Protein AF-X6L963-F1 (afdb_monomer_lite)

InterPro domains:
  IPR007111 NACHT nucleoside triphosphatase [PF05729] (1-92)
  IPR027417 P-loop containing nucleoside triphosphate hydrolase [G3DSA:3.40.50.300] (1-114)

Organism: Reticulomyxa filosa (NCBI:txid46433)

Radius of gyration: 14.45 Å; chains: 1; bounding box: 36×27×39 Å

Secondary structure (DSSP, 8-state):
------TTSSHHHHHHHHHHHHHHHHHH-TTSPEEEEEEHHHH--GGGGGGHHHHHHHTTT--HHHHHHHHHHS-EEEEEE--GGGHHHHHHS--S--SHHHHTTGGGSSEEE-

Structure (mmCIF, N/CA/C/O backbone):
data_AF-X6L963-F1
#
_entry.id   AF-X6L963-F1
#
loop_
_atom_site.group_PDB
_atom_site.id
_atom_site.type_symbol
_atom_site.label_atom_id
_atom_site.label_alt_id
_atom_site.label_comp_id
_atom_site.label_asym_id
_atom_site.label_entity_id
_atom_site.label_seq_id
_atom_site.pdbx_PDB_ins_code
_atom_site.Cartn_x
_atom_site.Cartn_y
_atom_site.Cartn_z
_atom_site.occupancy
_atom_site.B_iso_or_equiv
_atom_site.auth_seq_id
_atom_site.auth_comp_id
_ato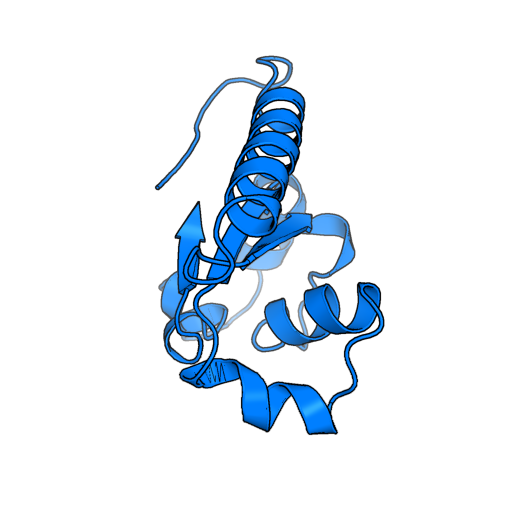m_site.auth_asym_id
_atom_site.auth_atom_id
_atom_site.pdbx_PDB_model_num
ATOM 1 N N . MET A 1 1 ? -6.673 -6.002 -6.010 1.00 88.75 1 MET A N 1
ATOM 2 C CA . MET A 1 1 ? -7.136 -5.454 -7.308 1.00 88.75 1 MET A CA 1
ATOM 3 C C . MET A 1 1 ? -5.895 -5.059 -8.092 1.00 88.75 1 MET A C 1
ATOM 5 O O . MET A 1 1 ? -4.866 -4.908 -7.462 1.00 88.75 1 MET A O 1
ATOM 9 N N . ILE A 1 2 ? -5.939 -4.971 -9.422 1.00 91.94 2 ILE A N 1
ATOM 10 C CA . ILE A 1 2 ? -4.814 -4.440 -10.206 1.00 91.94 2 ILE A CA 1
ATOM 11 C C . ILE A 1 2 ? -5.379 -3.383 -11.146 1.00 91.94 2 ILE A C 1
ATOM 13 O O . ILE A 1 2 ? -6.318 -3.663 -11.891 1.00 91.94 2 ILE A O 1
ATOM 17 N N . ILE A 1 3 ? -4.812 -2.178 -11.108 1.00 92.94 3 ILE A N 1
ATOM 18 C CA . ILE A 1 3 ? -5.185 -1.076 -11.998 1.00 92.94 3 ILE A CA 1
ATOM 19 C C . ILE A 1 3 ? -4.127 -0.964 -13.091 1.00 92.94 3 ILE A C 1
ATOM 21 O O . ILE A 1 3 ? -2.974 -0.627 -12.831 1.00 92.94 3 ILE A O 1
ATOM 25 N N . GLN A 1 4 ? -4.525 -1.226 -14.332 1.00 92.62 4 GLN A N 1
ATOM 26 C CA . GLN A 1 4 ? -3.644 -1.156 -15.494 1.00 92.62 4 GLN A CA 1
ATOM 27 C C . GLN A 1 4 ? -4.085 -0.051 -16.448 1.00 92.62 4 GLN A C 1
ATOM 29 O O . GLN A 1 4 ? -5.248 0.336 -16.509 1.00 92.62 4 GLN A O 1
ATOM 34 N N . GLY A 1 5 ? -3.131 0.478 -17.203 1.00 92.19 5 GLY A N 1
ATOM 35 C CA . GLY A 1 5 ? -3.365 1.566 -18.142 1.00 92.19 5 GLY A CA 1
ATOM 36 C C . GLY A 1 5 ? -2.051 2.077 -18.709 1.00 92.19 5 GLY A C 1
ATOM 37 O O . GLY A 1 5 ? -0.986 1.841 -18.135 1.00 92.19 5 GLY A O 1
ATOM 38 N N . LYS A 1 6 ? -2.112 2.794 -19.829 1.00 92.88 6 LYS A N 1
ATOM 39 C CA . LYS A 1 6 ? -0.925 3.395 -20.454 1.00 92.88 6 LYS A CA 1
ATOM 40 C C . LYS A 1 6 ? -0.347 4.520 -19.583 1.00 92.88 6 LYS A C 1
ATOM 42 O O . LYS A 1 6 ? -0.996 5.008 -18.651 1.00 92.88 6 LYS A O 1
ATOM 47 N N . SER A 1 7 ? 0.888 4.930 -19.863 1.00 88.69 7 SER A N 1
ATOM 48 C CA . SER A 1 7 ? 1.420 6.168 -19.281 1.00 88.69 7 SER A CA 1
ATOM 49 C C . SER A 1 7 ? 0.506 7.345 -19.648 1.00 88.69 7 SER A C 1
ATOM 51 O O . SER A 1 7 ? -0.074 7.367 -20.733 1.00 88.69 7 SER A O 1
ATOM 53 N N . GLY A 1 8 ? 0.298 8.272 -18.713 1.00 91.38 8 GLY A N 1
ATOM 54 C CA . GLY A 1 8 ? -0.616 9.406 -18.893 1.00 91.38 8 GLY A CA 1
ATOM 55 C C . GLY A 1 8 ? -2.115 9.084 -18.798 1.00 91.38 8 GLY A C 1
ATOM 56 O O . GLY A 1 8 ? -2.920 10.005 -18.843 1.00 91.38 8 GLY A O 1
ATOM 57 N N . SER A 1 9 ? -2.530 7.827 -18.584 1.00 94.50 9 SER A N 1
ATOM 58 C CA . SER A 1 9 ? -3.960 7.460 -18.508 1.00 94.50 9 SER A CA 1
ATOM 59 C C . SER A 1 9 ? -4.667 7.874 -17.206 1.00 94.50 9 SER A C 1
ATOM 61 O O . SER A 1 9 ? -5.773 7.416 -16.938 1.00 94.50 9 SER A O 1
ATOM 63 N N . GLY A 1 10 ? -4.016 8.664 -16.349 1.00 94.44 10 GLY A N 1
ATOM 64 C CA . GLY A 1 10 ? -4.602 9.153 -15.099 1.00 94.44 10 GLY A CA 1
ATOM 65 C C . GLY A 1 10 ? -4.607 8.170 -13.922 1.00 94.44 10 GLY A C 1
ATOM 66 O O . GLY A 1 10 ? -5.220 8.485 -12.909 1.00 94.44 10 GLY A O 1
ATOM 67 N N . LYS A 1 11 ? -3.902 7.026 -13.982 1.00 94.19 11 LYS A N 1
ATOM 68 C CA . LYS A 1 11 ? -3.870 6.026 -12.882 1.00 94.19 11 LYS A CA 1
ATOM 69 C C . LYS A 1 11 ? -3.534 6.643 -11.521 1.00 94.19 11 LYS A C 1
ATOM 71 O O . LYS A 1 11 ? -4.243 6.424 -10.549 1.00 94.19 11 LYS A O 1
ATOM 76 N N . ARG A 1 12 ? -2.497 7.486 -11.474 1.00 92.81 12 ARG A N 1
ATOM 77 C CA . ARG A 1 12 ? -2.082 8.187 -10.251 1.00 92.81 12 ARG A CA 1
ATOM 78 C C . ARG A 1 12 ? -3.177 9.118 -9.717 1.00 92.81 12 ARG A C 1
ATOM 80 O O . ARG A 1 12 ? -3.397 9.158 -8.513 1.00 92.81 12 ARG A O 1
ATOM 87 N N . ILE A 1 13 ? -3.877 9.833 -10.603 1.00 95.31 13 ILE A N 1
ATOM 88 C CA . ILE A 1 13 ? -4.994 10.721 -10.238 1.00 95.31 13 ILE A CA 1
ATOM 89 C C . ILE A 1 13 ? -6.155 9.893 -9.683 1.00 95.31 13 ILE A C 1
ATOM 91 O O . ILE A 1 13 ? -6.690 10.220 -8.629 1.00 95.31 13 ILE A O 1
ATOM 95 N N . PHE A 1 14 ? -6.487 8.779 -10.339 1.00 95.75 14 PHE A N 1
ATOM 96 C CA . PHE A 1 14 ? -7.499 7.846 -9.857 1.00 95.75 14 PHE A CA 1
ATOM 97 C C . PHE A 1 14 ? -7.153 7.301 -8.465 1.00 95.75 14 PHE A C 1
ATOM 99 O O . PHE A 1 14 ? -7.987 7.365 -7.569 1.00 95.75 14 PHE A O 1
ATOM 106 N N . CYS A 1 15 ? -5.922 6.829 -8.247 1.00 95.75 15 CYS A N 1
ATOM 107 C CA . CYS A 1 15 ? -5.493 6.306 -6.947 1.00 95.75 15 CYS A CA 1
ATOM 108 C C . CYS A 1 15 ? -5.550 7.368 -5.835 1.00 95.75 15 CYS A C 1
ATOM 110 O O . CYS A 1 15 ? -5.870 7.033 -4.698 1.00 95.75 15 CYS A O 1
ATOM 112 N N . ARG A 1 16 ? -5.283 8.643 -6.151 1.00 95.75 16 ARG A N 1
ATOM 113 C CA . ARG A 1 16 ? -5.437 9.759 -5.202 1.00 95.75 16 ARG A CA 1
ATOM 114 C C . ARG A 1 16 ? -6.893 10.049 -4.874 1.00 95.75 16 ARG A C 1
ATOM 116 O O . ARG A 1 16 ? -7.244 10.133 -3.705 1.00 95.75 16 ARG A O 1
ATOM 123 N N . HIS A 1 17 ? -7.743 10.114 -5.890 1.00 96.94 17 HIS A N 1
ATOM 124 C CA . HIS A 1 17 ? -9.173 10.301 -5.681 1.00 96.94 17 HIS A CA 1
ATOM 125 C C . HIS A 1 17 ? -9.802 9.132 -4.900 1.00 96.94 17 HIS A C 1
ATOM 127 O O . HIS A 1 17 ? -10.673 9.327 -4.050 1.00 96.94 17 HIS A O 1
ATOM 133 N N . LEU A 1 18 ? -9.326 7.907 -5.144 1.00 96.69 18 LEU A N 1
ATOM 134 C CA . LEU A 1 18 ? -9.710 6.718 -4.390 1.00 96.69 18 LEU A CA 1
ATOM 135 C C . LEU A 1 18 ? -9.270 6.815 -2.922 1.00 96.69 18 LEU A C 1
ATOM 137 O O . LEU A 1 18 ? -10.075 6.526 -2.041 1.00 96.69 18 LEU A O 1
ATOM 141 N N . GLU A 1 19 ? -8.028 7.237 -2.653 1.00 96.31 19 GLU A N 1
ATOM 142 C CA . GLU A 1 19 ? -7.532 7.486 -1.290 1.00 96.31 19 GLU A CA 1
ATOM 143 C C . GLU A 1 19 ? -8.440 8.481 -0.548 1.00 96.31 19 GLU A C 1
ATOM 145 O O . GLU A 1 19 ? -8.900 8.181 0.553 1.00 96.31 19 GLU A O 1
ATOM 150 N N . GLU A 1 20 ? -8.750 9.624 -1.163 1.00 97.00 20 GLU A N 1
ATOM 151 C CA . GLU A 1 20 ? -9.632 10.653 -0.591 1.00 97.00 20 GLU A CA 1
ATOM 152 C C . GLU A 1 20 ? -11.041 10.116 -0.304 1.00 97.00 20 GLU A C 1
ATOM 154 O O . GLU A 1 20 ? -11.590 10.323 0.779 1.00 97.00 20 GLU A O 1
ATOM 159 N N . THR A 1 21 ? -11.618 9.373 -1.250 1.00 96.75 21 THR A N 1
ATOM 160 C CA . THR A 1 21 ? -12.955 8.783 -1.101 1.00 96.75 21 THR A CA 1
ATOM 161 C C . THR A 1 21 ? -13.001 7.778 0.050 1.00 96.75 21 THR A C 1
ATOM 163 O O . THR A 1 21 ? -13.932 7.792 0.856 1.00 96.75 21 THR A O 1
ATOM 166 N N . LEU A 1 22 ? -11.984 6.919 0.166 1.00 96.50 22 LEU A N 1
ATOM 167 C CA . LEU A 1 22 ? -11.894 5.949 1.256 1.00 96.50 22 LEU A CA 1
ATOM 168 C C . LEU A 1 22 ? -11.695 6.633 2.613 1.00 96.50 22 LEU A C 1
ATOM 170 O O . LEU A 1 22 ? -12.278 6.186 3.599 1.00 96.50 22 LEU A O 1
ATOM 174 N N . TRP A 1 23 ? -10.936 7.732 2.669 1.00 96.38 23 TRP A N 1
ATOM 175 C CA . TRP A 1 23 ? -10.784 8.511 3.899 1.00 96.38 23 TRP A CA 1
ATOM 176 C C . TRP A 1 23 ? -12.104 9.134 4.341 1.00 96.38 23 TRP A C 1
ATOM 178 O O . TRP A 1 23 ? -12.455 9.031 5.515 1.00 96.38 23 TRP A O 1
ATOM 188 N N . ASN A 1 24 ? -12.870 9.709 3.413 1.00 96.25 24 ASN A N 1
ATOM 189 C CA . ASN A 1 24 ? -14.194 10.253 3.715 1.00 96.25 24 ASN A CA 1
ATOM 190 C C . ASN A 1 24 ? -15.134 9.170 4.267 1.00 96.25 24 ASN A C 1
ATOM 192 O O . ASN A 1 24 ? -15.843 9.403 5.243 1.00 96.25 24 ASN A O 1
ATOM 196 N N . ASN A 1 25 ? -15.095 7.962 3.698 1.00 94.88 25 ASN A N 1
ATOM 197 C CA . ASN A 1 25 ? -15.878 6.832 4.202 1.00 94.88 25 ASN A CA 1
ATOM 198 C C . ASN A 1 25 ? -15.447 6.412 5.613 1.00 94.88 25 ASN A C 1
ATOM 200 O O . ASN A 1 25 ? -16.305 6.169 6.455 1.00 94.88 25 ASN A O 1
ATOM 204 N N . TYR A 1 26 ? -14.140 6.369 5.882 1.00 94.38 26 TYR A N 1
ATOM 205 C CA . TYR A 1 26 ? -13.608 6.049 7.207 1.00 94.38 26 TYR A CA 1
ATOM 206 C C . TYR A 1 26 ? -13.986 7.088 8.271 1.00 94.38 26 TYR A C 1
ATOM 208 O O . TYR A 1 26 ? -14.318 6.730 9.397 1.00 94.38 26 TYR A O 1
ATOM 216 N N . ILE A 1 27 ? -13.972 8.378 7.921 1.00 93.44 27 ILE A N 1
ATOM 217 C CA . ILE A 1 27 ? -14.401 9.457 8.825 1.00 93.44 27 ILE A CA 1
ATOM 218 C C . ILE A 1 27 ? -15.890 9.315 9.175 1.00 93.44 27 ILE A C 1
ATOM 220 O O . ILE A 1 27 ? -16.277 9.560 10.317 1.00 93.44 27 ILE A O 1
ATOM 224 N N . ASN A 1 28 ? -16.713 8.896 8.211 1.00 93.19 28 ASN A N 1
ATOM 225 C CA . ASN A 1 28 ? -18.147 8.695 8.413 1.00 93.19 28 ASN A CA 1
ATOM 226 C C . ASN A 1 28 ? -18.473 7.416 9.205 1.00 93.19 28 ASN A C 1
ATOM 228 O O . ASN A 1 28 ? -19.444 7.396 9.959 1.00 93.19 28 ASN A O 1
ATOM 232 N N . ASP A 1 29 ? -17.680 6.354 9.042 1.00 92.81 29 ASP A N 1
ATOM 233 C CA . ASP A 1 29 ? -17.819 5.083 9.755 1.00 92.81 29 ASP A CA 1
ATOM 234 C C . ASP A 1 29 ? -16.438 4.512 10.104 1.00 92.81 29 ASP A C 1
ATOM 236 O O . ASP A 1 29 ? -15.741 3.932 9.268 1.00 92.81 29 ASP A O 1
ATOM 240 N N . SER A 1 30 ? -16.062 4.621 11.379 1.00 83.75 30 SER A N 1
ATOM 241 C CA . SER A 1 30 ? -14.754 4.185 11.881 1.00 83.75 30 SER A CA 1
ATOM 242 C C . SER A 1 30 ? -14.552 2.665 11.889 1.00 83.75 30 SER A C 1
ATOM 244 O O . SER A 1 30 ? -13.470 2.194 12.238 1.00 83.75 30 SER A O 1
ATOM 246 N N . ARG A 1 31 ? -15.566 1.875 11.501 1.00 88.50 31 ARG A N 1
ATOM 247 C CA . ARG A 1 31 ? -15.429 0.427 11.264 1.00 88.50 31 ARG A CA 1
ATOM 248 C C . ARG A 1 31 ? -14.865 0.111 9.879 1.00 88.50 31 ARG A C 1
ATOM 250 O O . ARG A 1 31 ? -14.499 -1.037 9.625 1.00 88.50 31 ARG A O 1
ATOM 257 N N . GLN A 1 32 ? -14.820 1.095 8.982 1.00 92.62 32 GLN A N 1
ATOM 258 C CA . GLN A 1 32 ? -14.250 0.936 7.650 1.00 92.62 32 GLN A CA 1
ATOM 259 C C . GLN A 1 32 ? -12.730 0.764 7.712 1.00 92.62 32 GLN A C 1
ATOM 261 O O . GLN A 1 32 ? -12.070 1.051 8.709 1.00 92.62 32 GLN A O 1
ATOM 266 N N . SER A 1 33 ? -12.161 0.274 6.617 1.00 94.75 33 SER A N 1
ATOM 267 C CA . SER A 1 33 ? -10.719 0.080 6.512 1.00 94.75 33 SER A CA 1
ATOM 268 C C . SER A 1 33 ? -9.978 1.407 6.335 1.00 94.75 33 SER A C 1
ATOM 270 O O . SER A 1 33 ? -10.406 2.255 5.554 1.00 94.75 33 SER A O 1
ATOM 272 N N . ILE A 1 34 ? -8.830 1.555 6.995 1.00 94.62 34 ILE A N 1
ATOM 273 C CA . ILE A 1 34 ? -7.961 2.727 6.874 1.00 94.62 34 ILE A CA 1
ATOM 274 C C . ILE A 1 34 ? -7.227 2.684 5.525 1.00 94.62 34 ILE A C 1
ATOM 276 O O . ILE A 1 34 ? -6.459 1.744 5.283 1.00 94.62 34 ILE A O 1
ATOM 280 N N . PRO A 1 35 ? -7.408 3.678 4.640 1.00 95.75 35 PRO A N 1
ATOM 281 C CA . PRO A 1 35 ? -6.672 3.734 3.387 1.00 95.75 35 PRO A CA 1
ATOM 282 C C . PRO A 1 35 ? -5.243 4.247 3.594 1.00 95.75 35 PRO A C 1
ATOM 284 O O . PRO A 1 35 ? -4.985 5.215 4.310 1.00 95.75 35 PRO A O 1
ATOM 287 N N . VAL A 1 36 ? -4.290 3.609 2.919 1.00 95.44 36 VAL A N 1
ATOM 288 C CA . VAL A 1 36 ? -2.873 3.977 2.946 1.00 95.44 36 VAL A CA 1
ATOM 289 C C . VAL A 1 36 ? -2.361 3.994 1.514 1.00 95.44 36 VAL A C 1
ATOM 291 O O . VAL A 1 36 ? -2.178 2.946 0.895 1.00 95.44 36 VAL A O 1
ATOM 294 N N . TYR A 1 37 ? -2.105 5.189 0.985 1.00 95.88 37 TYR A N 1
ATOM 295 C CA . TYR A 1 37 ? -1.400 5.336 -0.285 1.00 95.88 37 TYR A CA 1
ATOM 296 C C . TYR A 1 37 ? 0.099 5.096 -0.111 1.00 95.88 37 TYR A C 1
ATOM 298 O O . TYR A 1 37 ? 0.757 5.754 0.703 1.00 95.88 37 TYR A O 1
ATOM 306 N N . ILE A 1 38 ? 0.631 4.178 -0.914 1.00 95.56 38 ILE A N 1
ATOM 307 C CA . ILE A 1 38 ? 2.027 3.749 -0.917 1.00 95.56 38 ILE A CA 1
ATOM 308 C C . ILE A 1 38 ? 2.579 3.972 -2.322 1.00 95.56 38 ILE A C 1
ATOM 310 O O . ILE A 1 38 ? 2.133 3.358 -3.285 1.00 95.56 38 ILE A O 1
ATOM 314 N N . SER A 1 39 ? 3.555 4.870 -2.445 1.00 93.94 39 SER A N 1
ATOM 315 C CA . SER A 1 39 ? 4.276 5.098 -3.701 1.00 93.94 39 SER A CA 1
ATOM 316 C C . SER A 1 39 ? 5.570 4.304 -3.665 1.00 93.94 39 SER A C 1
ATOM 318 O O . SER A 1 39 ? 6.459 4.648 -2.882 1.00 93.94 39 SER A O 1
ATOM 320 N N . PHE A 1 40 ? 5.681 3.268 -4.497 1.00 93.81 40 PHE A N 1
ATOM 321 C CA . PHE A 1 40 ? 6.856 2.393 -4.535 1.00 93.81 40 PHE A CA 1
ATOM 322 C C . PHE A 1 40 ? 8.187 3.155 -4.625 1.00 93.81 40 PHE A C 1
ATOM 324 O O . PHE A 1 40 ? 9.039 2.919 -3.770 1.00 93.81 40 PHE A O 1
ATOM 331 N N . PRO A 1 41 ? 8.368 4.134 -5.534 1.00 92.38 41 PRO A N 1
ATOM 332 C CA . PRO A 1 41 ? 9.619 4.888 -5.648 1.00 92.38 41 PRO A CA 1
ATOM 333 C C . PRO A 1 41 ? 10.075 5.569 -4.357 1.00 92.38 41 PRO A C 1
ATOM 335 O O . PRO A 1 41 ? 11.263 5.826 -4.186 1.00 92.38 41 PRO A O 1
ATOM 338 N N . LYS A 1 42 ? 9.137 5.894 -3.457 1.00 91.88 42 LYS A N 1
ATOM 339 C CA . LYS A 1 42 ? 9.428 6.617 -2.215 1.00 91.88 42 LYS A CA 1
ATOM 340 C C . LYS A 1 42 ? 9.848 5.716 -1.060 1.00 91.88 42 LYS A C 1
ATOM 342 O O . LYS A 1 42 ? 10.491 6.211 -0.144 1.00 91.88 42 LYS A O 1
ATOM 347 N N . VAL A 1 43 ? 9.435 4.449 -1.064 1.00 92.12 43 VAL A N 1
ATOM 348 C CA . VAL A 1 43 ? 9.600 3.541 0.089 1.00 92.12 43 VAL A CA 1
ATOM 349 C C . VAL A 1 43 ? 10.339 2.248 -0.249 1.00 92.12 43 VAL A C 1
ATOM 351 O O . VAL A 1 43 ? 10.710 1.500 0.650 1.00 92.12 43 VAL A O 1
ATOM 354 N N . TYR A 1 44 ? 10.531 1.954 -1.534 1.00 92.19 44 TYR A N 1
ATOM 355 C CA . TYR A 1 44 ? 11.167 0.725 -1.979 1.00 92.19 44 TYR A CA 1
ATOM 356 C C . TYR A 1 44 ? 12.690 0.790 -1.829 1.00 92.19 44 TYR A C 1
ATOM 358 O O . TYR A 1 44 ? 13.360 1.657 -2.399 1.00 92.19 44 TYR A O 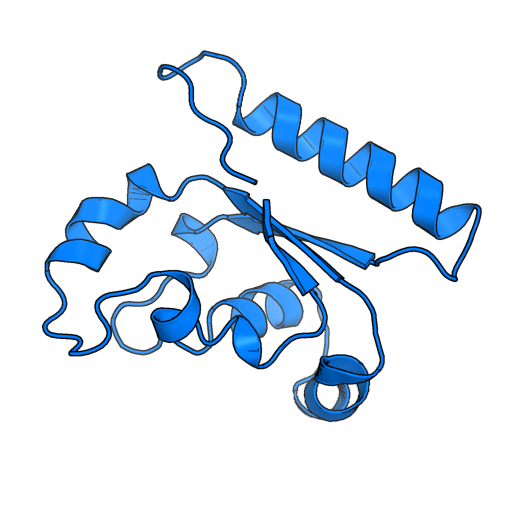1
ATOM 366 N N . HIS A 1 45 ? 13.238 -0.198 -1.123 1.00 89.12 45 HIS A N 1
ATOM 367 C CA . HIS A 1 45 ? 14.669 -0.403 -0.953 1.00 89.12 45 HIS A CA 1
ATOM 368 C C . HIS A 1 45 ? 15.014 -1.869 -1.231 1.00 89.12 45 HIS A C 1
ATOM 370 O O . HIS A 1 45 ? 14.451 -2.762 -0.606 1.00 89.12 45 HIS A O 1
ATOM 376 N N . LEU A 1 46 ? 15.979 -2.109 -2.126 1.00 85.50 46 LEU A N 1
ATOM 377 C CA . LEU A 1 46 ? 16.425 -3.452 -2.536 1.00 85.50 46 LEU A CA 1
ATOM 378 C C . LEU A 1 46 ? 16.799 -4.355 -1.352 1.00 85.50 46 LEU A C 1
ATOM 380 O O . LEU A 1 46 ? 16.459 -5.532 -1.336 1.00 85.50 46 LEU A O 1
ATOM 384 N N . ASN A 1 47 ? 17.465 -3.789 -0.345 1.00 84.88 47 ASN A N 1
ATOM 385 C CA . ASN A 1 47 ? 17.957 -4.544 0.808 1.00 84.88 47 ASN A CA 1
ATOM 386 C C . ASN A 1 47 ? 16.889 -4.768 1.892 1.00 84.88 47 ASN A C 1
ATOM 388 O O . ASN A 1 47 ? 17.181 -5.434 2.879 1.00 84.88 47 ASN A O 1
ATOM 392 N N . ASN A 1 48 ? 15.694 -4.176 1.760 1.00 85.50 48 ASN A N 1
ATOM 393 C CA . ASN A 1 48 ? 14.653 -4.251 2.786 1.00 85.50 48 ASN A CA 1
ATOM 394 C C . ASN A 1 48 ? 13.232 -4.204 2.202 1.00 85.50 48 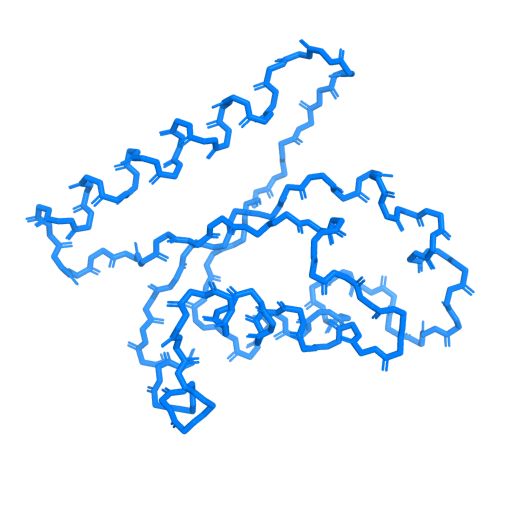ASN A C 1
ATOM 396 O O . ASN A 1 48 ? 12.391 -3.398 2.598 1.00 85.50 48 ASN A O 1
ATOM 400 N N . GLU A 1 49 ? 12.966 -5.053 1.212 1.00 87.06 49 GLU A N 1
ATOM 401 C CA . GLU A 1 49 ? 11.675 -5.078 0.513 1.00 87.06 49 GLU A CA 1
ATOM 402 C C . GLU A 1 49 ? 10.521 -5.459 1.447 1.00 87.06 49 GLU A C 1
ATOM 404 O O . GLU A 1 49 ? 9.435 -4.890 1.365 1.00 87.06 49 GLU A O 1
ATOM 409 N N . GLN A 1 50 ? 10.778 -6.374 2.380 1.00 88.06 50 GLN A N 1
ATOM 410 C CA . GLN A 1 50 ? 9.793 -6.907 3.323 1.00 88.06 50 GLN A CA 1
ATOM 411 C C . GLN A 1 50 ? 9.191 -5.836 4.249 1.00 88.06 50 GLN A C 1
ATOM 413 O O . GLN A 1 50 ? 8.052 -5.966 4.697 1.00 88.06 50 GLN A O 1
ATOM 418 N N . ASP A 1 51 ? 9.919 -4.745 4.491 1.00 89.56 51 ASP A N 1
ATOM 419 C CA . ASP A 1 51 ? 9.499 -3.647 5.362 1.00 89.56 51 ASP A CA 1
ATOM 420 C C . ASP A 1 51 ? 8.808 -2.506 4.600 1.00 89.56 51 ASP A C 1
ATOM 422 O O . ASP A 1 51 ? 8.615 -1.418 5.142 1.00 89.56 51 ASP A O 1
ATOM 426 N N . ILE A 1 52 ? 8.377 -2.709 3.353 1.00 92.62 52 ILE A N 1
ATOM 427 C CA . ILE A 1 52 ? 7.788 -1.621 2.559 1.00 92.62 52 ILE A CA 1
ATOM 428 C C . ILE A 1 52 ? 6.565 -0.973 3.228 1.00 92.62 52 ILE A C 1
ATOM 430 O O . ILE A 1 52 ? 6.428 0.253 3.236 1.00 92.62 52 ILE A O 1
ATOM 434 N N . ILE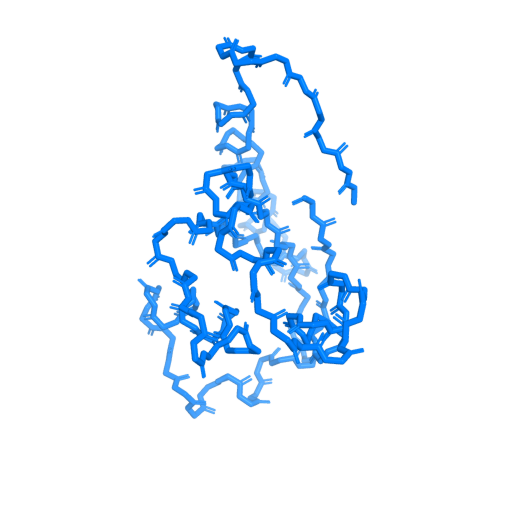 A 1 53 ? 5.696 -1.780 3.848 1.00 93.19 53 ILE A N 1
ATOM 435 C CA . ILE A 1 53 ? 4.538 -1.275 4.598 1.00 93.19 53 ILE A CA 1
ATOM 436 C C . ILE A 1 53 ? 5.000 -0.548 5.862 1.00 93.19 53 ILE A C 1
ATOM 438 O O . ILE A 1 53 ? 4.448 0.496 6.211 1.00 93.19 53 ILE A O 1
ATOM 442 N N . LEU A 1 54 ? 6.047 -1.059 6.518 1.00 91.31 54 LEU A N 1
ATOM 443 C CA . LEU A 1 54 ? 6.646 -0.424 7.685 1.00 91.31 54 LEU A CA 1
ATOM 444 C C . LEU A 1 54 ? 7.120 0.992 7.327 1.00 91.31 54 LEU A C 1
ATOM 446 O O . LEU A 1 54 ? 6.698 1.971 7.939 1.00 91.31 54 LEU A O 1
ATOM 450 N N . HIS A 1 55 ? 7.924 1.120 6.277 1.00 91.00 55 HIS A N 1
ATOM 451 C CA . HIS A 1 55 ? 8.443 2.405 5.820 1.00 91.00 55 HIS A CA 1
ATOM 452 C C . HIS A 1 55 ? 7.329 3.363 5.384 1.00 91.00 55 HIS A C 1
ATOM 454 O O . HIS A 1 55 ? 7.363 4.549 5.721 1.00 91.00 55 HIS A O 1
ATOM 460 N N . ALA A 1 56 ? 6.291 2.855 4.714 1.00 92.38 56 ALA A N 1
ATOM 461 C CA . ALA A 1 56 ? 5.143 3.665 4.319 1.00 92.38 56 ALA A CA 1
ATOM 462 C C . ALA A 1 56 ? 4.369 4.237 5.520 1.00 92.38 56 ALA A C 1
ATOM 464 O O . ALA A 1 56 ? 3.980 5.407 5.505 1.00 92.38 56 ALA A O 1
ATOM 465 N N . LEU A 1 57 ? 4.156 3.437 6.567 1.00 92.12 57 LEU A N 1
ATOM 466 C CA . LEU A 1 57 ? 3.452 3.865 7.779 1.00 92.12 57 LEU A CA 1
ATOM 467 C C . LEU A 1 57 ? 4.324 4.747 8.688 1.00 92.12 57 LEU A C 1
ATOM 469 O O . LEU A 1 57 ? 3.818 5.706 9.271 1.00 92.12 57 LEU A O 1
ATOM 473 N N . GLN A 1 58 ? 5.634 4.496 8.758 1.00 89.94 58 GLN A N 1
ATOM 474 C CA . GLN A 1 58 ? 6.588 5.376 9.446 1.00 89.94 58 GLN A CA 1
ATOM 475 C C . GLN A 1 58 ? 6.615 6.771 8.818 1.00 89.94 58 GLN A C 1
ATOM 477 O O . GLN A 1 58 ? 6.595 7.768 9.536 1.00 89.94 58 GLN A O 1
ATOM 482 N N . GLY A 1 59 ? 6.550 6.859 7.484 1.00 86.00 59 GLY A N 1
ATOM 483 C CA . GLY A 1 59 ? 6.398 8.131 6.769 1.00 86.00 59 GLY A CA 1
ATOM 484 C C . GLY A 1 59 ? 5.100 8.885 7.096 1.00 86.00 59 GLY A C 1
ATOM 485 O O . GLY A 1 59 ? 4.987 10.071 6.795 1.00 86.00 59 GLY A O 1
ATOM 486 N N . LYS A 1 60 ? 4.126 8.221 7.734 1.00 86.00 60 LYS A N 1
ATOM 487 C CA . LYS A 1 60 ? 2.882 8.805 8.260 1.00 86.00 60 LYS A CA 1
ATOM 488 C C . LYS A 1 60 ? 2.929 9.033 9.783 1.00 86.00 60 LYS A C 1
ATOM 490 O O . LYS A 1 60 ? 1.884 9.228 10.394 1.00 86.00 60 LYS A O 1
ATOM 495 N N . ASN A 1 61 ? 4.122 9.036 10.387 1.00 86.38 61 ASN A N 1
ATOM 496 C CA . ASN A 1 61 ? 4.374 9.228 11.823 1.00 86.38 61 ASN A CA 1
ATOM 497 C C . ASN A 1 61 ? 3.784 8.141 12.741 1.00 86.38 61 ASN A C 1
ATOM 499 O O . ASN A 1 61 ? 3.526 8.394 13.917 1.00 86.38 61 ASN A O 1
ATOM 503 N N . ILE A 1 62 ? 3.586 6.921 12.233 1.00 86.12 62 ILE A N 1
ATOM 504 C CA . ILE A 1 62 ? 3.216 5.775 13.072 1.00 86.12 62 ILE A CA 1
ATOM 505 C C . ILE A 1 62 ? 4.491 5.139 13.629 1.00 86.12 62 ILE A C 1
ATOM 507 O O . ILE A 1 62 ? 5.389 4.757 12.876 1.00 86.12 62 ILE A O 1
ATOM 511 N N . SER A 1 63 ? 4.568 5.029 14.956 1.00 85.00 63 SER A N 1
ATOM 512 C CA . SER A 1 63 ? 5.729 4.458 15.639 1.00 85.00 63 SER A CA 1
ATOM 513 C C . SER A 1 63 ? 5.829 2.943 15.430 1.00 85.00 63 SER A C 1
ATOM 515 O O . SER A 1 63 ? 4.820 2.256 15.230 1.00 85.00 63 SER A O 1
ATOM 517 N N . LYS A 1 64 ? 7.048 2.401 15.529 1.00 81.69 64 LYS A N 1
ATOM 518 C CA . LYS A 1 64 ? 7.299 0.961 15.367 1.00 81.69 64 LYS A CA 1
ATOM 519 C C . LYS A 1 64 ? 6.582 0.128 16.431 1.00 81.69 64 LYS A C 1
ATOM 521 O O . LYS A 1 64 ? 6.084 -0.957 16.152 1.00 81.69 64 LYS A O 1
ATOM 526 N N . GLU A 1 65 ? 6.476 0.666 17.636 1.00 81.88 65 GLU A N 1
ATOM 527 C CA . GLU A 1 65 ? 5.811 0.045 18.781 1.00 81.88 65 GLU A CA 1
ATOM 528 C C . GLU A 1 65 ? 4.303 -0.080 18.526 1.00 81.88 65 GLU A C 1
ATOM 530 O O . GLU A 1 65 ? 3.693 -1.106 18.827 1.00 81.88 65 GLU A O 1
ATOM 535 N N . SER A 1 66 ? 3.711 0.935 17.889 1.00 85.69 66 SER A N 1
ATOM 536 C CA . SER A 1 66 ? 2.287 0.953 17.540 1.00 85.69 66 SER A CA 1
ATOM 537 C C . SER A 1 66 ? 1.953 -0.029 16.413 1.00 85.69 66 SER A C 1
ATOM 539 O O . SER A 1 66 ? 0.836 -0.543 16.345 1.00 85.69 66 SER A O 1
ATOM 541 N N . MET A 1 67 ? 2.917 -0.342 15.542 1.00 86.19 67 MET A N 1
ATOM 542 C CA . MET A 1 67 ? 2.703 -1.220 14.388 1.00 86.19 67 MET A CA 1
ATOM 543 C C . MET A 1 67 ? 2.322 -2.641 14.778 1.00 86.19 67 MET A C 1
ATOM 545 O O . MET A 1 67 ? 1.414 -3.208 14.174 1.00 86.19 67 MET A O 1
ATOM 549 N N . HIS A 1 68 ? 2.944 -3.194 15.821 1.00 85.06 68 HIS A N 1
ATOM 550 C CA . HIS A 1 68 ? 2.581 -4.525 16.308 1.00 85.06 68 HIS A CA 1
ATOM 551 C C . HIS A 1 68 ? 1.131 -4.562 16.817 1.00 85.06 68 HIS A C 1
ATOM 553 O O . HIS A 1 68 ? 0.446 -5.574 16.689 1.00 85.06 68 HIS A O 1
ATOM 559 N N . ALA A 1 69 ? 0.636 -3.458 17.381 1.00 86.88 69 ALA A N 1
ATOM 560 C CA . ALA A 1 69 ? -0.732 -3.387 17.878 1.00 86.88 69 ALA A CA 1
ATOM 561 C C . ALA A 1 69 ? -1.766 -3.288 16.745 1.00 86.88 69 ALA A C 1
ATOM 563 O O . ALA A 1 69 ? -2.848 -3.864 16.866 1.00 86.88 69 ALA A O 1
ATOM 564 N N . ILE A 1 70 ? -1.450 -2.573 15.660 1.00 90.56 70 ILE A N 1
ATOM 565 C CA . ILE A 1 70 ? -2.406 -2.305 14.572 1.00 90.56 70 ILE A CA 1
ATOM 566 C C . ILE A 1 70 ? -2.385 -3.357 13.462 1.00 90.56 70 ILE A C 1
ATOM 568 O O . ILE A 1 70 ? -3.404 -3.542 12.807 1.00 90.56 70 ILE A O 1
ATOM 572 N N . ARG A 1 71 ? -1.259 -4.054 13.261 1.00 89.88 71 ARG A N 1
ATOM 573 C CA . ARG A 1 71 ? -1.020 -4.956 12.122 1.00 89.88 71 ARG A CA 1
ATOM 574 C C . ARG A 1 71 ? -2.152 -5.966 11.869 1.00 89.88 71 ARG A C 1
ATOM 576 O O . ARG A 1 71 ? -2.564 -6.138 10.725 1.00 89.88 71 ARG A O 1
ATOM 583 N N . GLU A 1 72 ? -2.662 -6.597 12.926 1.00 86.31 72 GLU A N 1
ATOM 584 C CA . GLU A 1 72 ? -3.742 -7.595 12.834 1.00 86.31 72 GLU A CA 1
ATOM 585 C C . G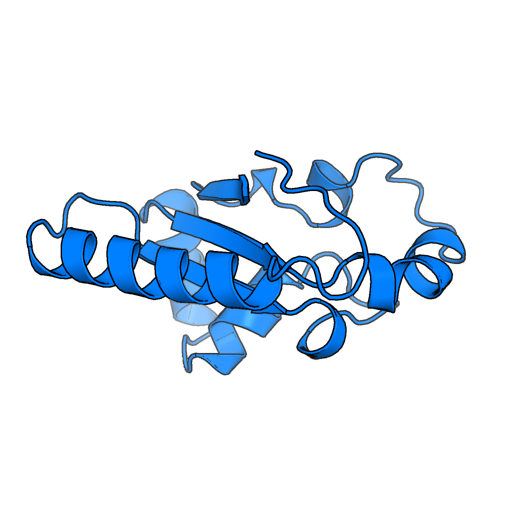LU A 1 72 ? -5.123 -7.019 13.188 1.00 86.31 72 GLU A C 1
ATOM 587 O O . GLU A 1 72 ? -6.147 -7.449 12.653 1.00 86.31 72 GLU A O 1
ATOM 592 N N . LYS A 1 73 ? -5.160 -6.034 14.095 1.00 89.44 73 LYS A N 1
ATOM 593 C CA . LYS A 1 73 ? -6.405 -5.509 14.681 1.00 89.44 73 LYS A CA 1
ATOM 594 C C . LYS A 1 73 ? -7.106 -4.477 13.808 1.00 89.44 73 LYS A C 1
ATOM 596 O O . LYS A 1 73 ? -8.310 -4.286 13.950 1.00 89.44 73 LYS A O 1
ATOM 601 N N . VAL A 1 74 ? -6.357 -3.781 12.959 1.00 91.50 74 VAL A N 1
ATOM 602 C CA . VAL A 1 74 ? -6.876 -2.702 12.122 1.00 91.50 74 VAL A CA 1
ATOM 603 C C . VAL A 1 74 ? -7.033 -3.209 10.698 1.00 91.50 74 VAL A C 1
ATOM 605 O O . VAL A 1 74 ? -6.129 -3.830 10.147 1.00 91.50 74 VAL A O 1
ATOM 608 N N . LEU A 1 75 ? -8.191 -2.926 10.107 1.00 94.06 75 LEU A N 1
ATOM 609 C CA . LEU A 1 75 ? -8.454 -3.204 8.702 1.00 94.06 75 LEU A CA 1
ATOM 610 C C . LEU A 1 75 ? -7.818 -2.109 7.848 1.00 94.06 75 LEU A C 1
ATOM 612 O O . LEU A 1 75 ? -8.110 -0.931 8.050 1.00 94.06 75 LEU A O 1
ATOM 616 N N . PHE A 1 76 ? -7.006 -2.483 6.865 1.00 95.81 76 PHE A N 1
ATOM 617 C CA . PHE A 1 76 ? -6.365 -1.540 5.949 1.00 95.81 76 PHE A CA 1
ATOM 618 C C . PHE A 1 76 ? -6.806 -1.727 4.495 1.00 95.81 76 PHE A C 1
ATOM 620 O O . PHE A 1 76 ? -7.214 -2.807 4.063 1.00 95.81 76 PHE A O 1
ATOM 627 N N . VAL A 1 77 ? -6.664 -0.662 3.709 1.00 97.12 77 VAL A N 1
ATOM 628 C CA . VAL A 1 77 ? -6.633 -0.720 2.244 1.00 97.12 77 VAL A CA 1
ATOM 629 C C . VAL A 1 77 ? -5.323 -0.097 1.783 1.00 97.12 77 VAL A C 1
ATOM 631 O O . VAL A 1 77 ? -5.129 1.111 1.891 1.00 97.12 77 VAL A O 1
ATOM 634 N N . PHE A 1 78 ? -4.412 -0.919 1.274 1.00 97.00 78 PHE A N 1
ATOM 635 C CA . PHE A 1 78 ? -3.151 -0.465 0.702 1.00 97.00 78 PHE A CA 1
ATOM 636 C C . PHE A 1 78 ? -3.351 -0.156 -0.777 1.00 97.00 78 PHE A C 1
ATOM 638 O O . PHE A 1 78 ? -3.692 -1.042 -1.556 1.00 97.00 78 PHE A O 1
ATOM 645 N N . ILE A 1 79 ? -3.144 1.107 -1.146 1.00 97.19 79 ILE A N 1
ATOM 646 C CA . ILE A 1 79 ? -3.180 1.582 -2.531 1.00 97.19 79 ILE A CA 1
ATOM 647 C C . ILE A 1 79 ? -1.726 1.691 -2.980 1.00 97.19 79 ILE A C 1
ATOM 649 O O . ILE A 1 79 ? -1.048 2.670 -2.654 1.00 97.19 79 ILE A O 1
ATOM 653 N N . MET A 1 80 ? -1.226 0.658 -3.655 1.00 95.62 80 MET A N 1
ATOM 654 C CA . MET A 1 80 ? 0.191 0.523 -3.992 1.00 95.62 80 MET A CA 1
ATOM 655 C C . MET A 1 80 ? 0.420 0.966 -5.437 1.00 95.62 80 MET A C 1
ATOM 657 O O . MET A 1 80 ? 0.071 0.266 -6.382 1.00 95.62 80 MET A O 1
ATOM 661 N N . ASN A 1 81 ? 1.001 2.150 -5.623 1.00 94.38 81 ASN A N 1
ATOM 662 C CA . ASN A 1 81 ? 1.113 2.784 -6.934 1.00 94.38 81 ASN A CA 1
ATOM 663 C C . ASN A 1 81 ? 2.569 2.935 -7.400 1.00 94.38 81 ASN A C 1
ATOM 665 O O . ASN A 1 81 ? 3.497 2.970 -6.589 1.00 94.38 81 ASN A O 1
ATOM 669 N N . ASP A 1 82 ? 2.733 3.100 -8.716 1.00 92.44 82 ASP A N 1
ATOM 670 C CA . ASP A 1 82 ? 4.011 3.355 -9.394 1.00 92.44 82 ASP A CA 1
ATOM 671 C C . ASP A 1 82 ? 5.000 2.165 -9.307 1.00 92.44 82 ASP A C 1
ATOM 673 O O . ASP A 1 82 ? 6.205 2.343 -9.150 1.00 92.44 82 ASP A O 1
ATOM 677 N N . PHE A 1 83 ? 4.494 0.925 -9.371 1.00 93.19 83 PHE A N 1
ATOM 678 C CA . PHE A 1 83 ? 5.336 -0.285 -9.349 1.00 93.19 83 PHE A CA 1
ATOM 679 C C . PHE A 1 83 ? 6.249 -0.403 -10.581 1.00 93.19 83 PHE A C 1
ATOM 681 O O . PHE A 1 83 ? 7.374 -0.886 -10.480 1.00 93.19 83 PHE A O 1
ATOM 688 N N . ASP A 1 84 ? 5.785 0.061 -11.740 1.00 91.62 84 ASP A N 1
ATOM 689 C CA . ASP A 1 84 ? 6.555 0.090 -12.986 1.00 91.62 84 ASP A CA 1
ATOM 690 C C . ASP A 1 84 ? 7.856 0.893 -12.851 1.00 91.62 84 ASP A C 1
ATOM 692 O O . ASP A 1 84 ? 8.873 0.505 -13.419 1.00 91.62 84 ASP A O 1
ATOM 696 N N . GLU A 1 85 ? 7.864 1.944 -12.029 1.00 92.19 85 GLU A N 1
ATOM 697 C CA . GLU A 1 85 ? 9.057 2.758 -11.766 1.00 92.19 85 GLU A CA 1
ATOM 698 C C . GLU A 1 85 ? 10.166 2.007 -10.997 1.00 92.19 85 GLU A C 1
ATOM 700 O O . GLU A 1 85 ? 11.329 2.411 -11.046 1.00 92.19 85 GLU A O 1
ATOM 705 N N . ILE A 1 86 ? 9.839 0.923 -10.281 1.00 92.62 86 ILE A N 1
ATOM 706 C CA . ILE A 1 86 ? 10.823 0.114 -9.539 1.00 92.62 86 ILE A CA 1
ATOM 707 C C . ILE A 1 86 ? 11.084 -1.257 -10.169 1.00 92.62 86 ILE A C 1
ATOM 709 O O . ILE A 1 86 ? 11.910 -2.008 -9.646 1.00 92.62 86 ILE A O 1
ATOM 713 N N . PHE A 1 87 ? 10.387 -1.599 -11.256 1.00 91.75 87 PHE A N 1
ATOM 714 C CA . PHE A 1 87 ? 10.338 -2.963 -11.781 1.00 91.75 87 PHE A CA 1
ATOM 715 C C . PHE A 1 87 ? 11.722 -3.519 -12.125 1.00 91.75 87 PHE A C 1
ATOM 717 O O . PHE A 1 87 ? 12.027 -4.653 -11.766 1.00 91.75 87 PHE A O 1
ATOM 724 N N . ASP A 1 88 ? 12.586 -2.707 -12.736 1.00 91.50 88 ASP A N 1
ATOM 725 C CA . ASP A 1 88 ? 13.940 -3.135 -13.101 1.00 91.50 88 ASP A CA 1
ATOM 726 C C . ASP A 1 88 ? 14.751 -3.563 -11.872 1.00 91.50 88 ASP A C 1
ATOM 728 O O . ASP A 1 88 ? 15.390 -4.613 -11.881 1.00 91.50 88 ASP A O 1
ATOM 732 N N . LYS A 1 89 ? 14.676 -2.788 -10.781 1.00 90.25 89 LYS A N 1
ATOM 733 C CA . LYS A 1 89 ? 15.357 -3.105 -9.515 1.00 90.25 89 LYS A CA 1
ATOM 734 C C . LYS A 1 89 ? 14.738 -4.337 -8.863 1.00 90.25 89 LYS A C 1
ATOM 736 O O . LYS A 1 89 ? 15.451 -5.248 -8.460 1.00 90.25 89 LYS A O 1
ATOM 741 N N . TYR A 1 90 ? 13.411 -4.383 -8.818 1.00 89.94 90 TYR A N 1
ATOM 742 C CA . TYR A 1 90 ? 12.662 -5.520 -8.296 1.00 89.94 90 TYR A CA 1
ATOM 743 C C . TYR A 1 90 ? 13.029 -6.830 -9.009 1.00 89.94 90 TYR A C 1
ATOM 745 O O . TYR A 1 90 ? 13.207 -7.859 -8.357 1.00 89.94 90 TYR A O 1
ATOM 753 N N . ASN A 1 91 ? 13.194 -6.800 -10.330 1.00 88.25 91 ASN A N 1
ATOM 754 C CA . ASN A 1 91 ? 13.488 -7.984 -11.132 1.00 88.25 91 ASN A CA 1
ATOM 755 C C . ASN A 1 91 ? 14.960 -8.434 -11.054 1.00 88.25 91 ASN A C 1
ATOM 757 O O . ASN A 1 91 ? 15.250 -9.593 -11.323 1.00 88.25 91 ASN A O 1
ATOM 761 N N . GLN A 1 92 ? 15.887 -7.539 -10.696 1.00 85.75 92 GLN A N 1
ATOM 762 C CA . GLN A 1 92 ? 17.320 -7.849 -10.555 1.00 85.75 92 GLN A CA 1
ATOM 763 C C . GLN A 1 92 ? 17.688 -8.506 -9.218 1.00 85.75 92 GLN A C 1
ATOM 765 O O . GLN A 1 92 ? 18.806 -8.992 -9.070 1.00 85.75 92 GLN A O 1
ATOM 770 N N . ASN A 1 93 ? 16.794 -8.485 -8.232 1.00 78.50 93 ASN A N 1
ATOM 771 C CA . ASN A 1 93 ? 17.072 -9.056 -6.921 1.00 78.50 93 ASN A CA 1
ATOM 772 C C . ASN A 1 93 ? 16.898 -10.584 -6.952 1.00 78.50 93 ASN A C 1
ATOM 774 O O . ASN A 1 93 ? 15.829 -11.069 -7.326 1.00 78.50 93 ASN A O 1
ATOM 778 N N . ASP A 1 94 ? 17.911 -11.315 -6.485 1.00 68.94 94 ASP A N 1
ATOM 779 C CA . ASP A 1 94 ? 17.943 -12.781 -6.332 1.00 68.94 94 ASP A CA 1
ATOM 780 C C . ASP A 1 94 ? 17.092 -13.250 -5.130 1.00 68.94 94 ASP A C 1
ATOM 782 O O . ASP A 1 94 ? 17.468 -14.108 -4.328 1.00 68.94 94 ASP A O 1
ATOM 786 N N . ASN A 1 95 ? 15.921 -12.639 -4.955 1.00 71.38 95 ASN A N 1
ATOM 787 C CA . ASN A 1 95 ? 14.992 -13.023 -3.912 1.00 71.38 95 ASN A CA 1
ATOM 788 C C . ASN A 1 95 ? 14.260 -14.303 -4.343 1.00 71.38 95 ASN A C 1
ATOM 790 O O . ASN A 1 95 ? 13.586 -14.332 -5.374 1.00 71.38 95 ASN A O 1
ATOM 794 N N . ASN A 1 96 ? 14.365 -15.353 -3.525 1.00 72.31 96 ASN A N 1
ATOM 795 C CA . ASN A 1 96 ? 13.697 -16.637 -3.755 1.00 72.31 96 ASN A CA 1
ATOM 796 C C . ASN A 1 96 ? 12.161 -16.527 -3.723 1.00 72.31 96 ASN A C 1
ATOM 798 O O . ASN A 1 96 ? 11.463 -17.432 -4.191 1.00 72.31 96 ASN A O 1
ATOM 802 N N . GLU A 1 97 ? 11.618 -15.429 -3.191 1.00 78.75 97 GLU A N 1
ATOM 803 C CA . GLU A 1 97 ? 10.183 -15.175 -3.181 1.00 78.75 97 GLU A CA 1
ATOM 804 C C . GLU A 1 97 ? 9.685 -14.616 -4.515 1.00 78.75 97 GLU A C 1
ATOM 806 O O . GLU A 1 97 ? 9.757 -13.424 -4.822 1.00 78.75 97 GLU A O 1
ATOM 811 N N . LYS A 1 98 ? 9.126 -15.524 -5.316 1.00 77.94 98 LYS A N 1
ATOM 812 C CA . LYS A 1 98 ? 8.628 -15.240 -6.664 1.00 77.94 98 LYS A CA 1
ATOM 813 C C . LYS A 1 98 ? 7.351 -14.393 -6.684 1.00 77.94 98 LYS A C 1
ATOM 815 O O . LYS A 1 98 ? 7.085 -13.715 -7.677 1.00 77.94 98 LYS A O 1
ATOM 820 N N . TYR A 1 99 ? 6.527 -14.459 -5.639 1.00 87.44 99 TYR A N 1
ATOM 821 C CA . TYR A 1 99 ? 5.219 -13.809 -5.623 1.00 87.44 99 TYR A CA 1
ATOM 822 C C . TYR A 1 99 ? 5.283 -12.447 -4.937 1.00 87.44 99 TYR A C 1
ATOM 824 O O . TYR A 1 99 ? 5.739 -12.330 -3.808 1.00 87.44 99 TYR A O 1
ATOM 832 N N . PHE A 1 100 ? 4.757 -11.418 -5.610 1.00 90.19 100 PHE A N 1
ATOM 833 C CA . PHE A 1 100 ? 4.676 -10.041 -5.104 1.00 90.19 100 PHE A CA 1
ATOM 834 C C . PHE A 1 100 ? 4.087 -9.955 -3.689 1.00 90.19 100 PHE A C 1
ATOM 836 O O . PHE A 1 100 ? 4.591 -9.214 -2.852 1.00 90.19 100 PHE A O 1
ATOM 843 N N . TYR A 1 101 ? 3.015 -10.709 -3.431 1.00 90.69 101 TYR A N 1
ATOM 844 C CA . TYR A 1 101 ? 2.290 -10.645 -2.163 1.00 90.69 101 TYR A CA 1
ATOM 845 C C . TYR A 1 101 ? 3.128 -11.162 -0.987 1.00 90.69 101 TYR A C 1
ATOM 847 O O . TYR A 1 101 ? 3.159 -10.527 0.068 1.00 90.69 101 TYR A O 1
ATOM 855 N N . ASP A 1 102 ? 3.842 -12.265 -1.206 1.00 91.12 102 ASP A N 1
ATOM 856 C CA . ASP A 1 102 ? 4.719 -12.876 -0.208 1.00 91.12 102 ASP A CA 1
ATOM 857 C C . ASP A 1 102 ? 5.981 -12.026 -0.029 1.00 91.12 102 ASP A C 1
ATOM 859 O O . ASP A 1 102 ? 6.301 -11.631 1.088 1.00 91.12 102 ASP A O 1
ATOM 863 N N . ARG A 1 103 ? 6.593 -11.583 -1.136 1.00 91.25 103 ARG A N 1
ATOM 864 C CA . ARG A 1 103 ? 7.853 -10.824 -1.132 1.00 91.25 103 ARG A CA 1
ATOM 865 C C . ARG A 1 103 ? 7.788 -9.513 -0.347 1.00 91.25 103 ARG A C 1
ATOM 867 O O . ARG A 1 103 ? 8.786 -9.085 0.230 1.00 91.25 103 ARG A O 1
ATOM 874 N N . PHE A 1 104 ? 6.619 -8.875 -0.318 1.00 92.62 1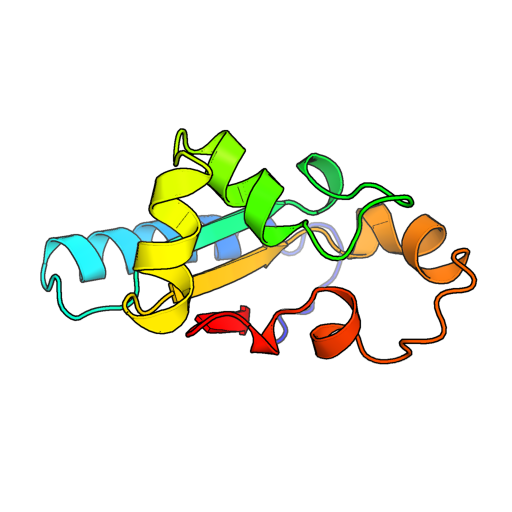04 PHE A N 1
ATOM 875 C CA . PHE A 1 104 ? 6.359 -7.665 0.468 1.00 92.62 104 PHE A CA 1
ATOM 876 C C . PHE A 1 104 ? 5.694 -7.948 1.830 1.00 92.62 104 PHE A C 1
ATOM 878 O O . PHE A 1 104 ? 5.232 -7.016 2.488 1.00 92.62 104 PHE A O 1
ATOM 885 N N . HIS A 1 105 ? 5.620 -9.216 2.250 1.00 93.00 105 HIS A N 1
ATOM 886 C CA . HIS A 1 105 ? 4.996 -9.685 3.491 1.00 93.00 105 HIS A CA 1
ATOM 887 C C . HIS A 1 105 ? 3.582 -9.123 3.713 1.00 93.00 105 HIS A C 1
ATOM 889 O O . HIS A 1 105 ? 3.186 -8.769 4.830 1.00 93.00 105 HIS A O 1
ATOM 895 N N . LEU A 1 106 ? 2.792 -9.022 2.640 1.00 93.31 106 LEU A N 1
ATOM 896 C CA . LEU A 1 106 ? 1.452 -8.430 2.702 1.00 93.31 106 LEU A CA 1
ATOM 897 C C . LEU A 1 106 ? 0.471 -9.326 3.469 1.00 93.31 106 LEU A C 1
ATOM 899 O O . LEU A 1 106 ? -0.482 -8.819 4.055 1.00 93.31 106 LEU A O 1
ATOM 903 N N . ASN A 1 107 ? 0.755 -10.629 3.542 1.00 91.50 107 ASN A N 1
ATOM 904 C CA . ASN A 1 107 ? 0.037 -11.610 4.359 1.00 91.50 107 ASN A CA 1
ATOM 905 C C . ASN A 1 107 ? 0.089 -11.312 5.867 1.00 91.50 107 ASN A C 1
ATOM 907 O O . ASN A 1 107 ? -0.768 -11.784 6.609 1.00 91.50 107 ASN A O 1
ATOM 911 N N . GLN A 1 108 ? 1.073 -10.537 6.329 1.00 92.12 108 GLN A N 1
ATOM 912 C CA . GLN A 1 108 ? 1.193 -10.158 7.737 1.00 92.12 108 GLN A CA 1
ATOM 913 C C . GLN A 1 108 ? 0.216 -9.045 8.128 1.00 92.12 108 GLN A C 1
ATOM 915 O O . GLN A 1 108 ? 0.128 -8.719 9.306 1.00 92.12 108 GLN A O 1
ATOM 920 N N . TRP A 1 109 ? -0.485 -8.433 7.172 1.00 93.50 109 TRP A N 1
ATOM 921 C CA . TRP A 1 109 ? -1.363 -7.293 7.407 1.00 93.50 109 TRP A CA 1
ATOM 922 C C . TRP A 1 109 ? -2.814 -7.659 7.130 1.00 93.50 109 TRP A C 1
ATOM 924 O O . TRP A 1 109 ? -3.134 -8.264 6.108 1.00 93.50 109 TRP A O 1
ATOM 934 N N . ASN A 1 110 ? -3.716 -7.211 8.001 1.00 94.00 110 ASN A N 1
ATOM 935 C CA . ASN A 1 110 ? -5.151 -7.326 7.768 1.00 94.00 110 ASN A CA 1
ATOM 936 C C . ASN A 1 110 ? -5.613 -6.270 6.743 1.00 94.00 110 ASN A C 1
ATOM 938 O O . ASN A 1 110 ? -6.210 -5.248 7.087 1.00 94.00 110 ASN A O 1
ATOM 942 N N . ALA A 1 111 ? -5.244 -6.475 5.475 1.00 95.31 111 ALA A N 1
ATOM 943 C CA . ALA A 1 111 ? -5.326 -5.456 4.439 1.00 95.31 111 ALA A CA 1
ATOM 944 C C . ALA A 1 111 ? -5.872 -5.976 3.105 1.00 95.31 111 ALA A C 1
ATOM 946 O O . ALA A 1 111 ? -5.536 -7.066 2.641 1.00 95.31 111 ALA A O 1
ATOM 947 N N . LYS A 1 112 ? -6.652 -5.133 2.422 1.00 95.75 112 LYS A N 1
ATOM 948 C CA . LYS A 1 112 ? -6.915 -5.271 0.983 1.00 95.75 112 LYS A CA 1
ATOM 949 C C . LYS A 1 112 ? -5.846 -4.515 0.203 1.00 95.75 112 LYS A C 1
ATOM 951 O O . LYS A 1 112 ? -5.520 -3.388 0.558 1.00 95.75 112 LYS A O 1
ATOM 956 N N . VAL A 1 113 ? -5.348 -5.105 -0.880 1.00 95.81 113 VAL A N 1
ATOM 957 C CA . VAL A 1 113 ? -4.320 -4.493 -1.738 1.00 95.81 113 VAL A CA 1
ATOM 958 C C . VAL A 1 113 ? -4.925 -4.113 -3.088 1.00 95.81 113 VAL A C 1
ATOM 960 O O . VAL A 1 113 ? -5.624 -4.925 -3.715 1.00 95.81 113 VAL A O 1
ATOM 963 N N . ILE A 1 114 ? -4.686 -2.872 -3.510 1.00 94.56 114 ILE A N 1
ATOM 964 C CA . ILE A 1 114 ? -5.142 -2.263 -4.765 1.00 94.56 114 ILE A CA 1
ATOM 965 C C . ILE A 1 114 ? -3.945 -1.812 -5.589 1.00 94.56 114 ILE A C 1
ATOM 967 O O . ILE A 1 114 ? -3.073 -1.126 -5.007 1.00 94.56 114 ILE A O 1
#

Sequence (114 aa):
MIIQGKSGSGKRIFCRHLEETLWNNYINDSRQSIPVYISFPKVYHLNNEQDIILHALQGKNISKESMHAIREKVLFVFIMNDFDEIFDKYNQNDNNEKYFYDRFHLNQWNAKVI

Foldseek 3Di:
DDDDDDPPPCPVVVLVVVLVVQVVVCVVPVLGAHEFEAECVVQPDLVPLQCSVVSSVVVVVDDPVCCVVCFEPGEHEYEYDDVVVCVVSVVPRPDPDPDPCVSNPVVSGNYHYD

pLDDT: mean 90.9, std 5.34, range [68.94, 97.19]